Protein AF-A0A259JYH8-F1 (afdb_monomer)

Radius of gyration: 15.94 Å; Cα contacts (8 Å, |Δi|>4): 202; chains: 1; bounding box: 41×27×40 Å

Secondary structure (DSSP, 8-state):
-HHHHTTSSPS---EEEE-S-SPPPHHHHTT-SEEEE-PPPGGGT--HHHHS-HHHHHHHHH-TTEEEEEEESSTTHHHHHHHHHHHH---GGGEEEEE--SSHHHHHHHHHHHHHHHHHHTPEEE--HHHHHH-S-TT-

Nearest PDB structures (foldseek):
  8qvu-assembly1_E  TM=6.014E-01  e=1.412E+00  Homo sapiens
  5mn7-assembly1_A  TM=3.465E-01  e=4.009E-01  Staphylococcus aureus
  4nmf-assembly1_A  TM=4.381E-01  e=1.083E+00  Geobacter sulfurreducens PCA
  4nmd-assembly1_A  TM=4.356E-01  e=1.157E+00  Geobacter sulfurreducens PCA
  7na0-assembly1_A  TM=4.350E-01  e=7.399E+00  Geobacter sulfurreducens PCA

Solvent-accessible surface area (backbone atoms only — not comparable to full-atom values): 7996 Å² total; per-residue (Å²): 106,70,49,60,55,59,70,76,49,75,98,68,90,33,74,44,81,41,52,48,68,69,83,71,57,68,79,41,49,83,61,52,63,33,34,45,28,28,52,52,52,71,90,72,74,49,58,54,86,67,28,60,40,64,76,41,49,50,50,46,46,69,39,88,45,42,29,42,40,38,72,37,85,52,81,72,54,50,58,57,52,50,51,50,34,67,72,51,58,47,58,39,83,40,31,27,46,23,56,44,72,65,45,50,67,55,30,52,63,43,41,63,60,48,49,54,54,20,64,75,63,48,35,36,78,43,83,65,61,51,31,65,76,68,38,82,53,87,96,104

Sequence (140 aa):
ALAEMLAHLPDMSVEIETNGTVAPPAALDVRIDQYNVSPKLAHSGNPADLALLTERLDAWATDARAFLKFVIAEPADLDEVLALQARYRFPAARVFLMAEGTDSATLRARQQWLSGLCLEHGFRLSDRLHIHLYGDTRGT

Foldseek 3Di:
DVLVVVVVDPQDAAEDEELQQDDDDPSVVVNHQAYAHEQAFVVNVDDCVRRVPPVRLLVLQPDPRYAYEYEDADPVSVVVVVVSCVVNVRDQARYEYAYDDQAPVSRVVVCVVVVVVCVVSVHHYDYPVCCVVPTNDPPD

pLDDT: mean 96.95, std 3.01, range [68.44, 98.81]

Structure (mmCIF, N/CA/C/O backbone):
data_AF-A0A259JYH8-F1
#
_entry.id   AF-A0A259JYH8-F1
#
loop_
_atom_site.group_PDB
_atom_site.id
_atom_site.type_symbol
_atom_site.label_atom_id
_atom_site.label_alt_id
_atom_site.label_comp_id
_atom_site.label_asym_id
_atom_site.label_entity_id
_atom_site.label_seq_id
_atom_site.pdbx_PDB_ins_code
_atom_site.Cartn_x
_atom_site.Cartn_y
_atom_site.Cartn_z
_atom_site.occupancy
_atom_site.B_iso_or_equiv
_atom_site.auth_seq_id
_atom_site.auth_comp_id
_atom_site.auth_asym_id
_atom_site.auth_atom_id
_atom_site.pdbx_PDB_model_num
ATOM 1 N N . ALA A 1 1 ? 18.507 4.485 -15.185 1.00 86.50 1 ALA A N 1
ATOM 2 C CA . ALA A 1 1 ? 18.843 4.701 -13.763 1.00 86.50 1 ALA A CA 1
ATOM 3 C C . ALA A 1 1 ? 18.648 3.441 -12.909 1.00 86.50 1 ALA A C 1
ATOM 5 O O . ALA A 1 1 ? 19.608 2.702 -12.772 1.00 86.50 1 ALA A O 1
ATOM 6 N N . LEU A 1 2 ? 17.458 3.132 -12.360 1.00 93.19 2 LEU A N 1
ATOM 7 C CA . LEU A 1 2 ? 17.310 1.993 -11.422 1.00 93.19 2 LEU A CA 1
ATOM 8 C C . LEU A 1 2 ? 17.619 0.624 -12.049 1.00 93.19 2 LEU A C 1
ATOM 10 O O . LEU A 1 2 ? 18.371 -0.149 -11.470 1.00 93.19 2 LEU A O 1
ATOM 14 N N . ALA A 1 3 ? 17.108 0.343 -13.251 1.00 94.00 3 ALA A N 1
ATOM 15 C CA . ALA A 1 3 ? 17.403 -0.915 -13.947 1.00 94.00 3 ALA A CA 1
ATOM 16 C C . ALA A 1 3 ? 18.907 -1.094 -14.245 1.00 94.00 3 ALA A C 1
ATOM 18 O O . ALA A 1 3 ? 19.433 -2.196 -14.131 1.00 94.00 3 ALA A O 1
ATOM 19 N N . GLU A 1 4 ? 19.604 -0.003 -14.579 1.00 95.38 4 GLU A N 1
ATOM 20 C CA . GLU A 1 4 ? 21.057 -0.004 -14.803 1.00 95.38 4 GLU A CA 1
ATOM 21 C C . GLU A 1 4 ? 21.811 -0.237 -13.490 1.00 95.38 4 GLU A C 1
ATOM 23 O O . GLU A 1 4 ? 22.717 -1.058 -13.442 1.00 95.38 4 GLU A O 1
ATOM 28 N N . MET A 1 5 ? 21.395 0.415 -12.399 1.00 95.56 5 MET A N 1
ATOM 29 C CA . MET A 1 5 ? 21.954 0.177 -11.066 1.00 95.56 5 MET A CA 1
ATOM 30 C C . MET A 1 5 ? 21.826 -1.299 -10.663 1.00 95.56 5 MET A C 1
ATOM 32 O O . MET A 1 5 ? 22.805 -1.897 -10.226 1.00 95.56 5 MET A O 1
ATOM 36 N N . LEU A 1 6 ? 20.653 -1.908 -10.870 1.00 95.81 6 LEU A N 1
ATOM 37 C CA . LEU A 1 6 ? 20.408 -3.328 -10.585 1.00 95.81 6 LEU A CA 1
ATOM 38 C C . LEU A 1 6 ? 21.250 -4.284 -11.452 1.00 95.81 6 LEU A C 1
ATOM 40 O O . LEU A 1 6 ? 21.344 -5.465 -11.130 1.00 95.81 6 LEU A O 1
ATOM 44 N N . ALA A 1 7 ? 21.841 -3.825 -12.559 1.00 94.50 7 ALA A N 1
ATOM 45 C CA . ALA A 1 7 ? 22.771 -4.630 -13.357 1.00 94.50 7 ALA A CA 1
ATOM 46 C C . ALA A 1 7 ? 24.180 -4.708 -12.738 1.00 94.50 7 ALA A C 1
ATOM 48 O O . ALA A 1 7 ? 24.970 -5.564 -13.124 1.00 94.50 7 ALA A O 1
ATOM 49 N N . HIS A 1 8 ? 24.496 -3.831 -11.781 1.00 96.62 8 HIS A N 1
ATOM 50 C CA . HIS A 1 8 ? 25.774 -3.817 -11.063 1.00 96.62 8 HIS A CA 1
ATOM 51 C C . HIS A 1 8 ? 25.717 -4.516 -9.700 1.00 96.62 8 HIS A C 1
ATOM 53 O O . HIS A 1 8 ? 26.742 -4.640 -9.030 1.00 96.62 8 HIS A O 1
ATOM 59 N N . LEU A 1 9 ? 24.529 -4.937 -9.274 1.00 95.69 9 LEU A N 1
ATOM 60 C CA . LEU A 1 9 ? 24.309 -5.621 -8.009 1.00 95.69 9 LEU A CA 1
ATOM 61 C C . LEU A 1 9 ? 24.303 -7.143 -8.214 1.00 95.69 9 LEU A C 1
ATOM 63 O O . LEU A 1 9 ? 23.977 -7.603 -9.310 1.00 95.69 9 LEU A O 1
ATOM 67 N N . PRO A 1 10 ? 24.661 -7.932 -7.185 1.00 95.75 10 PRO A N 1
ATOM 68 C CA . PRO A 1 10 ? 24.465 -9.377 -7.230 1.00 95.75 10 PRO A CA 1
ATOM 69 C C . PRO A 1 10 ? 22.974 -9.719 -7.342 1.00 95.75 10 PRO A C 1
ATOM 71 O O . PRO A 1 10 ? 22.114 -8.878 -7.070 1.00 95.75 10 PRO A O 1
ATOM 74 N N . ASP A 1 11 ? 22.673 -10.970 -7.688 1.00 93.50 11 ASP A N 1
ATOM 75 C CA . ASP A 1 11 ? 21.298 -11.466 -7.657 1.00 93.50 11 ASP A CA 1
ATOM 76 C C . ASP A 1 11 ? 20.719 -11.309 -6.245 1.00 93.50 11 ASP A C 1
ATOM 78 O O . ASP A 1 11 ? 21.264 -11.810 -5.258 1.00 93.50 11 ASP A O 1
ATOM 82 N N . MET A 1 12 ? 19.622 -10.565 -6.158 1.00 95.81 12 MET A N 1
ATOM 83 C CA . MET A 1 12 ? 18.922 -10.246 -4.921 1.00 95.81 12 MET A CA 1
ATOM 84 C C . MET A 1 12 ? 17.443 -10.049 -5.213 1.00 95.81 12 MET A C 1
ATOM 86 O O . MET A 1 12 ? 17.081 -9.670 -6.327 1.00 95.81 12 MET A O 1
ATOM 90 N N . SER A 1 13 ? 16.611 -10.258 -4.197 1.00 97.56 13 SER A N 1
ATOM 91 C CA . SER A 1 13 ? 15.199 -9.914 -4.290 1.00 97.56 13 SER A CA 1
ATOM 92 C C . SER A 1 13 ? 15.015 -8.399 -4.288 1.00 97.56 13 SER A C 1
ATOM 94 O O . SER A 1 13 ? 15.618 -7.694 -3.475 1.00 97.56 13 SER A O 1
ATOM 96 N N . VAL A 1 14 ? 14.173 -7.903 -5.187 1.00 97.94 14 VAL A N 1
ATOM 97 C CA . VAL A 1 14 ? 13.874 -6.482 -5.352 1.00 97.94 14 VAL A CA 1
ATOM 98 C C . VAL A 1 14 ? 12.403 -6.233 -5.057 1.00 97.94 14 VAL A C 1
ATOM 100 O O . VAL A 1 14 ? 11.513 -6.729 -5.751 1.00 97.94 14 VAL A O 1
ATOM 103 N N . GLU A 1 15 ? 12.154 -5.390 -4.060 1.00 98.06 15 GLU A N 1
ATOM 104 C CA . GLU A 1 15 ? 10.824 -4.876 -3.749 1.00 98.06 15 GLU A CA 1
ATOM 105 C C . GLU A 1 15 ? 10.728 -3.385 -4.087 1.00 98.06 15 GLU A C 1
ATOM 107 O O . GLU A 1 15 ? 11.682 -2.628 -3.885 1.00 98.06 15 GLU A O 1
ATOM 112 N N . ILE A 1 16 ? 9.566 -2.942 -4.575 1.00 97.88 16 ILE A N 1
ATOM 113 C CA . ILE A 1 16 ? 9.278 -1.524 -4.826 1.00 97.88 16 ILE A CA 1
ATOM 114 C C . ILE A 1 16 ? 8.084 -1.056 -4.002 1.00 97.88 16 ILE A C 1
ATOM 116 O O . ILE A 1 16 ? 6.986 -1.597 -4.104 1.00 97.88 16 ILE A O 1
ATOM 120 N N . GLU A 1 17 ? 8.284 0.032 -3.265 1.00 98.19 17 GLU A N 1
ATOM 121 C CA . GLU A 1 17 ? 7.219 0.831 -2.660 1.00 98.19 17 GLU A CA 1
ATOM 122 C C . GLU A 1 17 ? 6.749 1.896 -3.662 1.00 98.19 17 GLU A C 1
ATOM 124 O O . GLU A 1 17 ? 7.546 2.688 -4.167 1.00 98.19 17 GLU A O 1
ATOM 129 N N . THR A 1 18 ? 5.452 1.932 -3.968 1.00 98.38 18 THR A N 1
ATOM 130 C CA . THR A 1 18 ? 4.878 2.875 -4.943 1.00 98.38 18 THR A CA 1
ATOM 131 C C . THR A 1 18 ? 3.497 3.348 -4.508 1.00 98.38 18 THR A C 1
ATOM 133 O O . THR A 1 18 ? 2.771 2.624 -3.837 1.00 98.38 18 THR A O 1
ATOM 136 N N . ASN A 1 19 ? 3.085 4.555 -4.904 1.00 98.19 19 ASN A N 1
ATOM 137 C CA . ASN A 1 19 ? 1.689 4.989 -4.756 1.00 98.19 19 ASN A CA 1
ATOM 138 C C . ASN A 1 19 ? 0.762 4.386 -5.832 1.00 98.19 19 ASN A C 1
ATOM 140 O O . ASN A 1 19 ? -0.449 4.564 -5.761 1.00 98.19 19 ASN A O 1
ATOM 144 N N . GLY A 1 20 ? 1.326 3.677 -6.816 1.00 97.94 20 GLY A N 1
ATOM 145 C CA . GLY A 1 20 ? 0.591 2.925 -7.828 1.00 97.94 20 GLY A CA 1
ATOM 146 C C . GLY A 1 20 ? 0.157 3.717 -9.057 1.00 97.94 20 GLY A C 1
ATOM 147 O O . GLY A 1 20 ? -0.497 3.134 -9.914 1.00 97.94 20 GLY A O 1
ATOM 148 N N . THR A 1 21 ? 0.517 4.996 -9.193 1.00 98.19 21 THR A N 1
ATOM 149 C CA . THR A 1 21 ? -0.017 5.854 -10.270 1.00 98.19 21 THR A CA 1
ATOM 150 C C . THR A 1 21 ? 0.803 5.823 -11.562 1.00 98.19 21 THR A C 1
ATOM 152 O O . THR A 1 21 ? 0.327 6.265 -12.604 1.00 98.19 21 THR A O 1
ATOM 155 N N . VAL A 1 22 ? 2.018 5.271 -11.536 1.00 97.00 22 VAL A N 1
ATOM 156 C CA . VAL A 1 22 ? 2.917 5.200 -12.698 1.00 97.00 22 VAL A CA 1
ATOM 157 C C . VAL A 1 22 ? 3.270 3.748 -12.992 1.00 97.00 22 VAL A C 1
ATOM 159 O O . VAL A 1 22 ? 3.638 2.995 -12.089 1.00 97.00 22 VAL A O 1
ATOM 162 N N . ALA A 1 23 ? 3.166 3.353 -14.262 1.00 96.75 23 ALA A N 1
ATOM 163 C CA . ALA A 1 23 ? 3.601 2.034 -14.706 1.00 96.75 23 ALA A CA 1
ATOM 164 C C . ALA A 1 23 ? 5.135 1.907 -14.603 1.00 96.75 23 ALA A C 1
ATOM 166 O O . ALA A 1 23 ? 5.851 2.824 -15.021 1.00 96.75 23 ALA A O 1
ATOM 167 N N . PRO A 1 24 ? 5.663 0.787 -14.079 1.00 95.81 24 PRO A N 1
ATOM 168 C CA . PRO A 1 24 ? 7.100 0.562 -14.046 1.00 95.81 24 PRO A CA 1
ATOM 169 C C . PRO A 1 24 ? 7.640 0.433 -15.483 1.00 95.81 24 PRO A C 1
ATOM 171 O O . PRO A 1 24 ? 7.029 -0.242 -16.314 1.00 95.81 24 PRO A O 1
ATOM 174 N N . PRO A 1 25 ? 8.791 1.045 -15.816 1.00 95.94 25 PRO A N 1
ATOM 175 C CA . PRO A 1 25 ? 9.443 0.798 -17.097 1.00 95.94 25 PRO A CA 1
ATOM 176 C C . PRO A 1 25 ? 9.780 -0.689 -17.247 1.00 95.94 25 PRO A C 1
ATOM 178 O O . PRO A 1 25 ? 10.326 -1.278 -16.317 1.00 95.94 25 PRO A O 1
ATOM 181 N N . ALA A 1 26 ? 9.539 -1.278 -18.422 1.00 96.62 26 ALA A N 1
ATOM 182 C CA . ALA A 1 26 ? 9.700 -2.721 -18.646 1.00 96.62 26 ALA A CA 1
ATOM 183 C C . ALA A 1 26 ? 11.086 -3.262 -18.241 1.00 96.62 26 ALA A C 1
ATOM 185 O O . ALA A 1 26 ? 11.191 -4.324 -17.640 1.00 96.62 26 ALA A O 1
ATOM 186 N N . ALA A 1 27 ? 12.154 -2.500 -18.504 1.00 95.88 27 ALA A N 1
ATOM 187 C CA . ALA A 1 27 ? 13.519 -2.879 -18.127 1.00 95.88 27 ALA A CA 1
ATOM 188 C C . ALA A 1 27 ? 13.732 -2.998 -16.604 1.00 95.88 27 ALA A C 1
ATOM 190 O O . ALA A 1 27 ? 14.626 -3.717 -16.165 1.00 95.88 27 ALA A O 1
ATOM 191 N N . LEU A 1 28 ? 12.936 -2.282 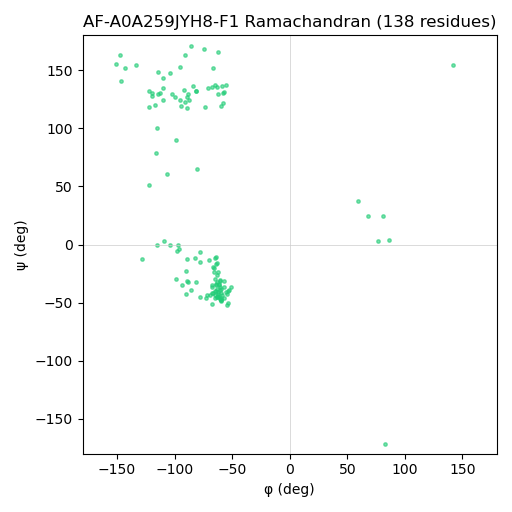-15.805 1.00 96.25 28 LEU A N 1
ATOM 192 C CA . LEU A 1 28 ? 12.931 -2.380 -14.348 1.00 96.25 28 LEU A CA 1
ATOM 193 C C . LEU A 1 28 ? 11.937 -3.448 -13.869 1.00 96.25 28 LEU A C 1
ATOM 195 O O . LEU A 1 28 ? 12.274 -4.226 -12.987 1.00 96.25 28 LEU A O 1
ATOM 199 N N . ASP A 1 29 ? 10.746 -3.502 -14.467 1.00 97.44 29 ASP A N 1
ATOM 200 C CA . ASP A 1 29 ? 9.658 -4.416 -14.094 1.00 97.44 29 ASP A CA 1
ATOM 201 C C . ASP A 1 29 ? 10.082 -5.892 -14.084 1.00 97.44 29 ASP A C 1
ATOM 203 O O . ASP A 1 29 ? 9.810 -6.614 -13.128 1.00 97.44 29 ASP A O 1
ATOM 207 N N . VAL A 1 30 ? 10.844 -6.326 -15.092 1.00 95.88 30 VAL A N 1
ATOM 208 C CA . VAL A 1 30 ? 11.348 -7.711 -15.187 1.00 95.88 30 VAL A CA 1
ATOM 209 C C . VAL A 1 30 ? 12.330 -8.099 -14.076 1.00 95.88 30 VAL A C 1
ATOM 211 O O . VAL A 1 30 ? 12.688 -9.267 -13.959 1.00 95.88 30 VAL A O 1
ATOM 214 N N . ARG A 1 31 ? 12.811 -7.129 -13.292 1.00 96.56 31 ARG A N 1
ATOM 215 C CA . ARG A 1 31 ? 13.754 -7.334 -12.186 1.00 96.56 31 ARG A CA 1
ATOM 216 C C . ARG A 1 31 ? 13.083 -7.264 -10.816 1.00 96.56 31 ARG A C 1
ATOM 218 O O . ARG A 1 31 ? 13.793 -7.370 -9.828 1.00 96.56 31 ARG A O 1
ATOM 225 N N . ILE A 1 32 ? 11.772 -7.021 -10.754 1.00 97.94 32 ILE A N 1
ATOM 226 C CA . ILE A 1 32 ? 11.044 -6.808 -9.500 1.00 97.94 32 ILE A CA 1
ATOM 227 C C . ILE A 1 32 ? 10.319 -8.084 -9.090 1.00 97.94 32 ILE A C 1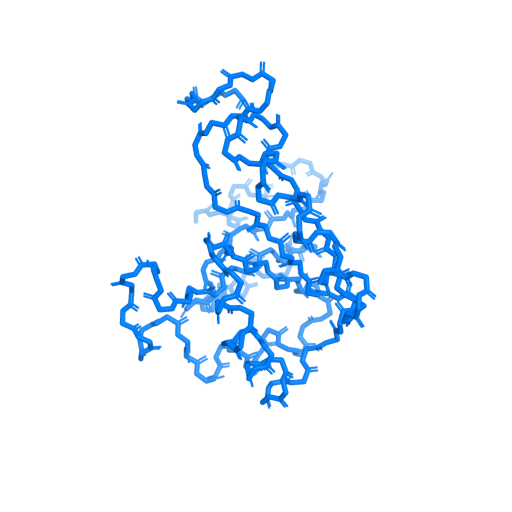
ATOM 229 O O . ILE A 1 32 ? 9.517 -8.629 -9.854 1.00 97.94 32 ILE A O 1
ATOM 233 N N . ASP A 1 33 ? 10.570 -8.508 -7.855 1.00 98.44 33 ASP A N 1
ATOM 234 C CA . ASP A 1 33 ? 9.950 -9.675 -7.234 1.00 98.44 33 ASP A CA 1
ATOM 235 C C . ASP A 1 33 ? 8.638 -9.314 -6.529 1.00 98.44 33 ASP A C 1
ATOM 237 O O . ASP A 1 33 ? 7.708 -10.120 -6.513 1.00 98.44 33 ASP A O 1
ATOM 241 N N . GLN A 1 34 ? 8.535 -8.095 -5.981 1.00 98.56 34 GLN A N 1
ATOM 242 C CA . GLN A 1 34 ? 7.347 -7.639 -5.258 1.00 98.56 34 GLN A CA 1
ATOM 243 C C . GLN A 1 34 ? 7.067 -6.143 -5.434 1.00 98.56 34 GLN A C 1
ATOM 245 O O . GLN A 1 34 ? 7.961 -5.298 -5.367 1.00 98.56 34 GLN A O 1
ATOM 250 N N . TYR A 1 35 ? 5.785 -5.808 -5.562 1.00 98.75 35 TYR A N 1
ATOM 251 C CA . TYR A 1 35 ? 5.285 -4.444 -5.456 1.00 98.75 35 TYR A CA 1
ATOM 252 C C . TYR A 1 35 ? 4.476 -4.264 -4.176 1.00 98.75 35 TYR A C 1
ATOM 254 O O . TYR A 1 35 ? 3.467 -4.934 -3.965 1.00 98.75 35 TYR A O 1
ATOM 262 N N . ASN A 1 36 ? 4.874 -3.288 -3.371 1.00 98.69 36 ASN A N 1
ATOM 263 C CA . ASN A 1 36 ? 4.108 -2.764 -2.250 1.00 98.69 36 ASN A CA 1
ATOM 264 C C . ASN A 1 36 ? 3.410 -1.485 -2.727 1.00 98.69 36 ASN A C 1
ATOM 266 O O . ASN A 1 36 ? 3.955 -0.378 -2.687 1.00 98.69 36 ASN A O 1
ATOM 270 N N . VAL A 1 37 ? 2.203 -1.654 -3.259 1.00 98.75 37 VAL A N 1
ATOM 271 C CA . VAL A 1 37 ? 1.426 -0.575 -3.870 1.00 98.75 37 VAL A CA 1
ATOM 272 C C . VAL A 1 37 ? 0.551 0.053 -2.797 1.00 98.75 37 VAL A C 1
ATOM 274 O O . VAL A 1 37 ? -0.266 -0.624 -2.188 1.00 98.75 37 VAL A O 1
ATOM 277 N N . SER A 1 38 ? 0.681 1.352 -2.563 1.00 98.38 38 SER A N 1
ATOM 278 C CA . SER A 1 38 ? -0.096 2.096 -1.573 1.00 98.38 38 SER A CA 1
ATOM 279 C C . SER A 1 38 ? -0.966 3.155 -2.253 1.00 98.38 38 SER A C 1
ATOM 281 O O . SER A 1 38 ? -0.577 4.335 -2.257 1.00 98.38 38 SER A O 1
ATOM 283 N N . PRO A 1 39 ? -2.121 2.756 -2.836 1.00 98.31 39 PRO A N 1
ATOM 284 C CA . PRO A 1 39 ? -3.086 3.703 -3.373 1.00 98.31 39 PRO A CA 1
ATOM 285 C C . PRO A 1 39 ? -3.494 4.693 -2.287 1.00 98.31 39 PRO A C 1
ATOM 287 O O . PRO A 1 39 ? -3.685 4.326 -1.124 1.00 98.31 39 PRO A O 1
ATOM 290 N N . LYS A 1 40 ? -3.570 5.966 -2.659 1.00 98.31 40 LYS A N 1
ATOM 291 C CA . LYS A 1 40 ? -3.828 7.038 -1.702 1.00 98.31 40 LYS A CA 1
ATOM 292 C C . LYS A 1 40 ? -5.332 7.250 -1.566 1.00 98.31 40 LYS A C 1
ATOM 294 O O . LYS A 1 40 ? -5.984 7.590 -2.545 1.00 98.31 40 LYS A O 1
ATOM 299 N N . LEU A 1 41 ? -5.835 7.027 -0.352 1.00 98.38 41 LEU A N 1
ATOM 300 C CA . LEU A 1 41 ? -7.222 7.282 0.043 1.00 98.38 41 LEU A CA 1
ATOM 301 C C . LEU A 1 41 ? -7.478 8.786 0.206 1.00 98.38 41 LEU A C 1
ATOM 303 O O . LEU A 1 41 ? -6.528 9.581 0.264 1.00 98.38 41 LEU A O 1
ATOM 307 N N . ALA A 1 42 ? -8.745 9.176 0.331 1.00 97.56 42 ALA A N 1
ATOM 308 C CA . ALA A 1 42 ? -9.158 10.577 0.387 1.00 97.56 42 ALA A CA 1
ATOM 309 C C . ALA A 1 42 ? -8.460 11.386 1.498 1.00 97.56 42 ALA A C 1
ATOM 311 O O . ALA A 1 42 ? -8.008 12.508 1.253 1.00 97.56 42 ALA A O 1
ATOM 312 N N . HIS A 1 43 ? -8.284 10.813 2.696 1.00 96.62 43 HIS A N 1
ATOM 313 C CA . HIS A 1 43 ? -7.649 11.510 3.826 1.00 96.62 43 HIS A CA 1
ATOM 314 C C . HIS A 1 43 ? -6.182 11.891 3.570 1.00 96.62 43 HIS A C 1
ATOM 316 O O . HIS A 1 43 ? -5.626 12.724 4.282 1.00 96.62 43 HIS A O 1
ATOM 322 N N . SER A 1 44 ? -5.532 11.313 2.554 1.00 95.62 44 SER A N 1
ATOM 323 C CA . SER A 1 44 ? -4.160 11.677 2.185 1.00 95.62 44 SER A CA 1
ATOM 324 C C . SER A 1 44 ? -4.040 13.077 1.569 1.00 95.62 44 SER A C 1
ATOM 326 O O . SER A 1 44 ? -2.924 13.558 1.375 1.00 95.62 44 SER A O 1
ATOM 328 N N . GLY A 1 45 ? -5.166 13.692 1.189 1.00 95.75 45 GLY A N 1
ATOM 329 C CA . GLY A 1 45 ? -5.209 14.977 0.491 1.00 95.75 45 GLY A CA 1
ATOM 330 C C . GLY A 1 45 ? -4.854 14.906 -1.000 1.00 95.75 45 GLY A C 1
ATOM 331 O O . GLY A 1 45 ? -4.812 15.942 -1.660 1.00 95.75 45 GLY A O 1
ATOM 332 N N . ASN A 1 46 ? -4.607 13.711 -1.550 1.00 95.25 46 ASN A N 1
ATOM 333 C CA . ASN A 1 46 ? -4.383 13.533 -2.985 1.00 95.25 46 ASN A CA 1
ATOM 334 C C . ASN A 1 46 ? -5.729 13.472 -3.729 1.00 95.25 46 ASN A C 1
ATOM 336 O O . ASN A 1 46 ? -6.598 12.699 -3.323 1.00 95.25 46 ASN A O 1
ATOM 340 N N . PRO A 1 47 ? -5.909 14.220 -4.834 1.00 96.69 47 PRO A N 1
ATOM 341 C CA . PRO A 1 47 ? -7.091 14.088 -5.680 1.00 96.69 47 PRO A CA 1
ATOM 342 C C . PRO A 1 47 ? -7.265 12.651 -6.188 1.00 96.69 47 PRO A C 1
ATOM 344 O O . PRO A 1 47 ? -6.319 12.040 -6.693 1.00 96.69 47 PRO A O 1
ATOM 347 N N . ALA A 1 48 ? -8.474 12.102 -6.052 1.00 95.38 48 ALA A N 1
ATOM 348 C CA . ALA A 1 48 ? -8.760 10.705 -6.382 1.00 95.38 48 ALA A CA 1
ATOM 349 C C . ALA A 1 48 ? -8.515 10.378 -7.865 1.00 95.38 48 ALA A C 1
ATOM 351 O O . ALA A 1 48 ? -8.052 9.289 -8.192 1.00 95.38 48 ALA A O 1
ATOM 352 N N . ASP A 1 49 ? -8.765 11.329 -8.763 1.00 96.38 49 ASP A N 1
ATOM 353 C CA . ASP A 1 49 ? -8.506 11.216 -10.201 1.00 96.38 49 ASP A CA 1
ATOM 354 C C . ASP A 1 49 ? -7.012 11.126 -10.547 1.00 96.38 49 ASP A C 1
ATOM 356 O O . ASP A 1 49 ? -6.667 10.627 -11.614 1.00 96.38 49 ASP A O 1
ATOM 360 N N . LEU A 1 50 ? -6.127 11.547 -9.639 1.00 96.50 50 LEU A N 1
ATOM 361 C CA . LEU A 1 50 ? -4.677 11.392 -9.768 1.00 96.50 50 LEU A CA 1
ATOM 362 C C . LEU A 1 50 ? -4.141 10.192 -8.979 1.00 96.50 50 LEU A C 1
ATOM 364 O O . LEU A 1 50 ? -3.135 9.604 -9.371 1.00 96.50 50 LEU A O 1
ATOM 368 N N . ALA A 1 51 ? -4.791 9.833 -7.870 1.00 97.31 51 ALA A N 1
ATOM 369 C CA . ALA A 1 51 ? -4.347 8.781 -6.957 1.00 97.31 51 ALA A CA 1
ATOM 370 C C . ALA A 1 51 ? -4.876 7.378 -7.301 1.00 97.31 51 ALA A C 1
ATOM 372 O O . ALA A 1 51 ? -4.202 6.387 -7.020 1.00 97.31 51 ALA A O 1
ATOM 373 N N . LEU A 1 52 ? -6.072 7.283 -7.887 1.00 97.94 52 LEU A N 1
ATOM 374 C CA . LEU A 1 52 ? -6.830 6.039 -8.062 1.00 97.94 52 LEU A CA 1
ATOM 375 C C . LEU A 1 52 ? -7.132 5.772 -9.543 1.00 97.94 52 LEU A C 1
ATOM 377 O O . LEU A 1 52 ? -8.270 5.522 -9.946 1.00 97.94 52 LEU A O 1
ATOM 381 N N . LEU A 1 53 ? -6.085 5.828 -10.368 1.00 98.12 53 LEU A N 1
ATOM 382 C CA . LEU A 1 53 ? -6.176 5.600 -11.809 1.00 98.12 53 LEU A CA 1
ATOM 383 C C . LEU A 1 53 ? -6.707 4.192 -12.104 1.00 98.12 53 LEU A C 1
ATOM 385 O O . LEU A 1 53 ? -6.065 3.199 -11.758 1.00 98.12 53 LEU A O 1
ATOM 389 N N . THR A 1 54 ? -7.857 4.111 -12.784 1.00 97.81 54 THR A N 1
ATOM 390 C CA . THR A 1 54 ? -8.537 2.837 -13.087 1.00 97.81 54 THR A CA 1
ATOM 391 C C . THR A 1 54 ? -7.606 1.852 -13.787 1.00 97.81 54 THR A C 1
ATOM 393 O O . THR A 1 54 ? -7.416 0.748 -13.293 1.00 97.81 54 THR A O 1
ATOM 396 N N . GLU A 1 55 ? -6.927 2.282 -14.853 1.00 97.75 55 GLU A N 1
ATOM 397 C CA . GLU A 1 55 ? -6.002 1.416 -15.597 1.00 97.75 55 GLU A CA 1
ATOM 398 C C . GLU A 1 55 ? -4.828 0.886 -14.759 1.00 97.75 55 GLU A C 1
ATOM 400 O O . GLU A 1 55 ? -4.334 -0.214 -15.006 1.00 97.75 55 GLU A O 1
ATOM 405 N N . ARG A 1 56 ? -4.368 1.649 -13.761 1.00 97.88 56 ARG A N 1
ATOM 406 C CA . ARG A 1 56 ? -3.282 1.207 -12.886 1.00 97.88 56 ARG A CA 1
ATOM 407 C C . ARG A 1 56 ? -3.792 0.218 -11.850 1.00 97.88 56 ARG A C 1
ATOM 409 O O . ARG A 1 56 ? -3.160 -0.813 -11.652 1.00 97.88 56 ARG A O 1
ATOM 416 N N . LEU A 1 57 ? -4.926 0.504 -11.214 1.00 98.31 57 LEU A N 1
ATOM 417 C CA . LEU A 1 57 ? -5.529 -0.387 -10.221 1.00 98.31 57 LEU A CA 1
ATOM 418 C C . LEU A 1 57 ? -5.941 -1.731 -10.836 1.00 98.31 57 LEU A C 1
ATOM 420 O O . LEU A 1 57 ? -5.694 -2.762 -10.214 1.00 98.31 57 LEU A O 1
ATOM 424 N N . ASP A 1 58 ? -6.458 -1.734 -12.068 1.00 97.56 58 ASP A N 1
ATOM 425 C CA . ASP A 1 58 ? -6.720 -2.964 -12.827 1.00 97.56 58 ASP A CA 1
ATOM 426 C C . ASP A 1 58 ? -5.430 -3.769 -13.055 1.00 97.56 58 ASP A C 1
ATOM 428 O O . ASP A 1 58 ? -5.388 -4.973 -12.794 1.00 97.56 58 ASP A O 1
ATOM 432 N N . ALA A 1 59 ? -4.342 -3.112 -13.477 1.00 97.50 59 ALA A N 1
ATOM 433 C CA . ALA A 1 59 ? -3.056 -3.780 -13.665 1.00 97.50 59 ALA A CA 1
ATOM 434 C C . ALA A 1 59 ? -2.543 -4.403 -12.353 1.00 97.50 59 ALA A C 1
ATOM 436 O O . ALA A 1 59 ? -2.226 -5.594 -12.320 1.00 97.50 59 ALA A O 1
ATOM 437 N N . TRP A 1 60 ? -2.545 -3.641 -11.254 1.00 98.06 60 TRP A N 1
ATOM 438 C CA . TRP A 1 60 ? -2.105 -4.127 -9.942 1.00 98.06 60 TRP A CA 1
ATOM 439 C C . TRP A 1 60 ? -2.989 -5.246 -9.382 1.00 98.06 60 TRP A C 1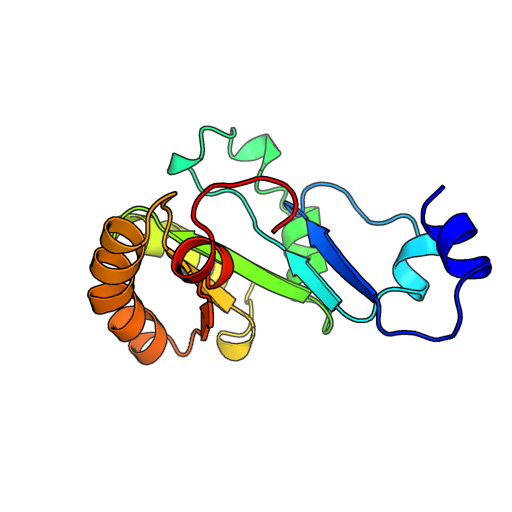
ATOM 441 O O . TRP A 1 60 ? -2.488 -6.113 -8.672 1.00 98.06 60 TRP A O 1
ATOM 451 N N . ALA A 1 61 ? -4.282 -5.281 -9.715 1.00 96.44 61 ALA A N 1
ATOM 452 C CA . ALA A 1 61 ? -5.159 -6.379 -9.312 1.00 96.44 61 ALA A CA 1
ATOM 453 C C . ALA A 1 61 ? -4.742 -7.721 -9.932 1.00 96.44 61 ALA A C 1
ATOM 455 O O . ALA A 1 61 ? -4.875 -8.777 -9.302 1.00 96.44 61 ALA A O 1
ATOM 456 N N . THR A 1 62 ? -4.227 -7.673 -11.161 1.00 95.56 62 THR A N 1
ATOM 457 C CA . THR A 1 62 ? -3.836 -8.862 -11.929 1.00 95.56 62 THR A CA 1
ATOM 458 C C . THR A 1 62 ? -2.385 -9.287 -11.722 1.00 95.56 62 THR A C 1
ATOM 460 O O . THR A 1 62 ? -2.075 -10.464 -11.906 1.00 95.56 62 THR A O 1
ATOM 463 N N . ASP A 1 63 ? -1.501 -8.383 -11.292 1.00 97.50 63 ASP A N 1
ATOM 464 C CA . ASP A 1 63 ? -0.106 -8.726 -11.019 1.00 97.50 63 ASP A CA 1
ATOM 465 C C . ASP A 1 63 ? 0.002 -9.542 -9.723 1.00 97.50 63 ASP A C 1
ATOM 467 O O . ASP A 1 63 ? -0.349 -9.081 -8.635 1.00 97.50 63 ASP A O 1
ATOM 471 N N . ALA A 1 64 ? 0.490 -10.779 -9.822 1.00 96.94 64 ALA A N 1
ATOM 472 C CA . ALA A 1 64 ? 0.664 -11.670 -8.676 1.00 96.94 64 ALA A CA 1
ATOM 473 C C . ALA A 1 64 ? 1.718 -11.167 -7.672 1.00 96.94 64 ALA A C 1
ATOM 475 O O . AL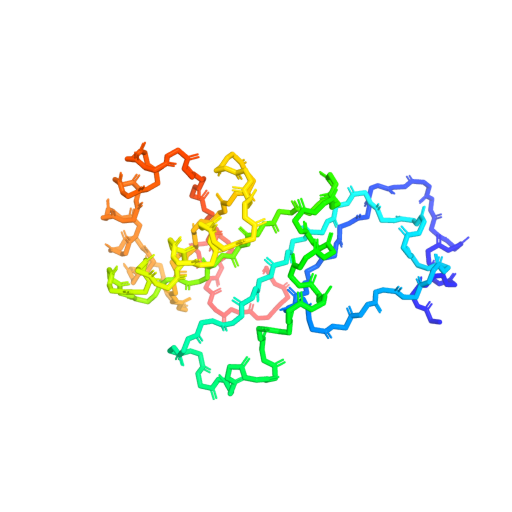A A 1 64 ? 1.677 -11.563 -6.507 1.00 96.94 64 ALA A O 1
ATOM 476 N N . ARG A 1 65 ? 2.622 -10.282 -8.107 1.00 98.19 65 ARG A N 1
ATOM 477 C CA . ARG A 1 65 ? 3.672 -9.659 -7.288 1.00 98.19 65 ARG A CA 1
ATOM 478 C C . ARG A 1 65 ? 3.164 -8.456 -6.494 1.00 98.19 65 ARG A C 1
ATOM 480 O O . ARG A 1 65 ? 3.883 -7.952 -5.637 1.00 98.19 65 ARG A O 1
ATOM 487 N N . ALA A 1 66 ? 1.956 -7.966 -6.780 1.00 98.44 66 ALA A N 1
ATOM 488 C CA . ALA A 1 66 ? 1.409 -6.774 -6.146 1.00 98.44 66 ALA A CA 1
ATOM 489 C C . ALA A 1 66 ? 0.640 -7.090 -4.856 1.00 98.44 66 ALA A C 1
ATOM 491 O O . ALA A 1 66 ? -0.307 -7.887 -4.838 1.00 98.44 66 ALA A O 1
ATOM 492 N N . PHE A 1 67 ? 1.032 -6.389 -3.793 1.00 98.69 67 PHE A N 1
ATOM 493 C CA . PHE A 1 67 ? 0.348 -6.297 -2.511 1.00 98.69 67 PHE A CA 1
ATOM 494 C C . PHE A 1 67 ? -0.133 -4.861 -2.308 1.00 98.69 67 PHE A C 1
ATOM 496 O O . PHE A 1 67 ? 0.637 -3.911 -2.461 1.00 98.69 67 PHE A O 1
ATOM 503 N N . LEU A 1 68 ? -1.412 -4.696 -1.971 1.00 98.62 68 LEU A N 1
ATOM 504 C CA . LEU A 1 68 ? -2.021 -3.382 -1.788 1.00 98.62 68 LEU A CA 1
ATOM 505 C C . LEU A 1 68 ? -1.965 -3.007 -0.313 1.00 98.62 68 LEU A C 1
ATOM 507 O O . LEU A 1 68 ? -2.548 -3.697 0.513 1.00 98.62 68 LEU A O 1
ATOM 511 N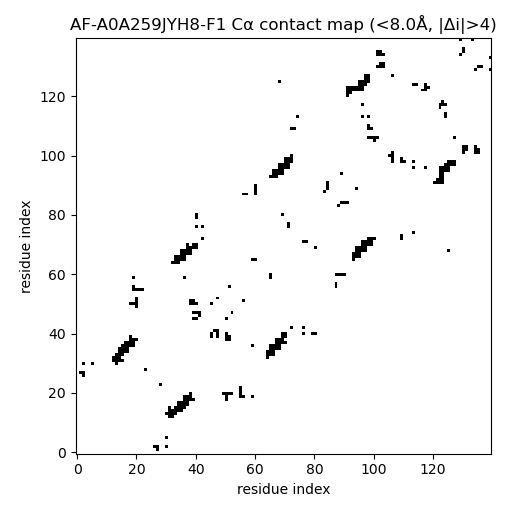 N . LYS A 1 69 ? -1.283 -1.916 0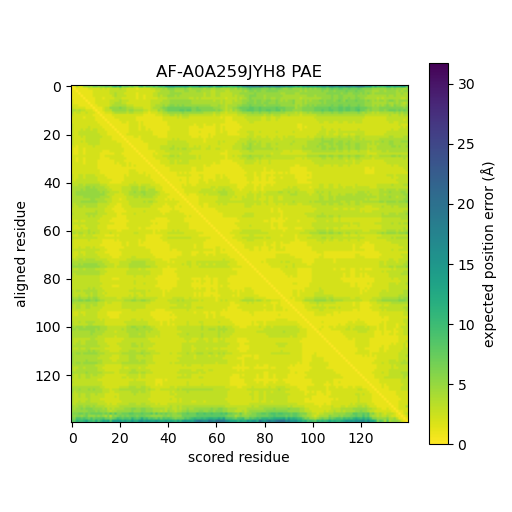.019 1.00 98.62 69 LYS A N 1
ATOM 512 C CA . LYS A 1 69 ? -1.068 -1.436 1.384 1.00 98.62 69 LYS A CA 1
ATOM 513 C C . LYS A 1 69 ? -1.755 -0.091 1.594 1.00 98.62 69 LYS A C 1
ATOM 515 O O . LYS A 1 69 ? -1.225 0.961 1.223 1.00 98.62 69 LYS A O 1
ATOM 520 N N . PHE A 1 70 ? -2.924 -0.123 2.218 1.00 98.69 70 PHE A N 1
ATOM 521 C CA . PHE A 1 70 ? -3.698 1.071 2.534 1.00 98.69 70 PHE A CA 1
ATOM 522 C C . PHE A 1 70 ? -3.283 1.627 3.892 1.00 98.69 70 PHE A C 1
ATOM 524 O O . PHE A 1 70 ? -3.205 0.896 4.879 1.00 98.69 70 PHE A O 1
ATOM 531 N N . VAL A 1 71 ? -2.997 2.926 3.932 1.00 98.56 71 VAL A N 1
ATOM 532 C CA . VAL A 1 71 ? -2.812 3.651 5.191 1.00 98.56 71 VAL A CA 1
ATOM 533 C C . VAL A 1 71 ? -4.197 4.010 5.715 1.00 98.56 71 VAL A C 1
ATOM 535 O O . VAL A 1 71 ? -5.007 4.487 4.934 1.00 98.56 71 VAL A O 1
ATOM 538 N N . ILE A 1 72 ? -4.463 3.753 6.994 1.00 98.69 72 ILE A N 1
ATOM 539 C CA . ILE A 1 72 ? -5.760 3.944 7.651 1.00 98.69 72 ILE A CA 1
ATOM 540 C C . ILE A 1 72 ? -5.566 4.907 8.824 1.00 98.69 72 ILE A C 1
ATOM 542 O O . ILE A 1 72 ? -4.810 4.613 9.759 1.00 98.69 72 ILE A O 1
ATOM 546 N N . ALA A 1 73 ? -6.232 6.056 8.776 1.00 97.44 73 ALA A N 1
ATOM 547 C CA . ALA A 1 73 ? -6.210 7.075 9.819 1.00 97.44 73 ALA A CA 1
ATOM 548 C C . ALA A 1 73 ? -7.371 6.904 10.807 1.00 97.44 73 ALA A C 1
ATOM 550 O O . ALA A 1 73 ? -7.187 7.116 12.013 1.00 97.44 73 ALA A O 1
ATOM 551 N N . GLU A 1 74 ? -8.529 6.470 10.312 1.00 97.06 74 GLU A N 1
ATOM 552 C CA . GLU A 1 74 ? -9.748 6.242 11.087 1.00 97.06 74 GLU A CA 1
ATOM 553 C C . GLU A 1 74 ? -10.582 5.075 10.525 1.00 97.06 74 GLU A C 1
ATOM 555 O O . GLU A 1 74 ? -10.375 4.667 9.383 1.00 97.06 74 GLU A O 1
ATOM 560 N N . PRO A 1 75 ? -11.534 4.507 11.293 1.00 96.06 75 PRO A N 1
ATOM 561 C CA . PRO A 1 75 ? -12.326 3.364 10.833 1.00 96.06 75 PRO A CA 1
ATOM 562 C C . PRO A 1 75 ? -13.095 3.605 9.524 1.00 96.06 75 PRO A C 1
ATOM 564 O O . PRO A 1 75 ? -13.254 2.669 8.748 1.00 96.06 75 PRO A O 1
ATOM 567 N N . ALA A 1 76 ? -13.529 4.842 9.256 1.00 96.56 76 ALA A N 1
ATOM 568 C CA . ALA A 1 76 ? -14.277 5.194 8.046 1.00 96.56 76 ALA A CA 1
ATOM 569 C C . ALA A 1 76 ? -13.449 5.055 6.753 1.00 96.56 76 ALA A C 1
ATOM 571 O O . ALA A 1 76 ? -14.012 4.815 5.689 1.00 96.56 76 ALA A O 1
ATOM 572 N N . ASP A 1 77 ? -12.114 5.117 6.832 1.00 98.25 77 ASP A N 1
ATOM 573 C CA . ASP A 1 77 ? -11.243 4.878 5.673 1.00 98.25 77 ASP A CA 1
ATOM 574 C C . ASP A 1 77 ? -11.398 3.453 5.115 1.00 98.25 77 ASP A C 1
ATOM 576 O O . ASP A 1 77 ? -11.115 3.199 3.941 1.00 98.25 77 ASP A O 1
ATOM 580 N N . LEU A 1 78 ? -11.853 2.504 5.946 1.00 98.06 78 LEU A N 1
ATOM 581 C CA . LEU A 1 78 ? -12.083 1.128 5.521 1.00 98.06 78 LEU A CA 1
ATOM 582 C C . LEU A 1 78 ? -13.172 1.037 4.446 1.00 98.06 78 LEU A C 1
ATOM 584 O O . LEU A 1 78 ? -13.059 0.193 3.560 1.00 98.06 78 LEU A O 1
ATOM 588 N N . ASP A 1 79 ? -14.177 1.915 4.469 1.00 98.25 79 ASP A N 1
ATOM 589 C CA . ASP A 1 79 ? -15.249 1.915 3.468 1.00 98.25 79 ASP A CA 1
ATOM 590 C C . ASP A 1 79 ? -14.687 2.150 2.058 1.00 98.25 79 ASP A C 1
ATOM 592 O O . ASP A 1 79 ? -15.087 1.487 1.096 1.00 98.25 79 ASP A O 1
ATOM 596 N N . GLU A 1 80 ? -13.692 3.035 1.932 1.00 98.31 80 GLU A N 1
ATOM 597 C CA . GLU A 1 80 ? -13.004 3.291 0.665 1.00 98.31 80 GLU A CA 1
ATOM 598 C C . GLU A 1 80 ? -12.174 2.073 0.229 1.00 98.31 80 GLU A C 1
ATOM 600 O O . GLU A 1 80 ? -12.227 1.667 -0.936 1.00 98.31 80 GLU A O 1
ATOM 605 N N . VAL A 1 81 ? -11.471 1.421 1.163 1.00 98.50 81 VAL A N 1
ATOM 606 C CA . VAL A 1 81 ? -10.719 0.186 0.880 1.00 98.50 81 VAL A CA 1
ATOM 607 C C . VAL A 1 81 ? -11.642 -0.933 0.404 1.00 98.50 81 VAL A C 1
ATOM 609 O O . VAL A 1 81 ? -11.332 -1.600 -0.584 1.00 98.50 81 VAL A O 1
ATOM 612 N N . LEU A 1 82 ? -12.783 -1.133 1.065 1.00 98.56 82 LEU A N 1
ATOM 613 C CA . LEU A 1 82 ? -13.770 -2.145 0.691 1.00 98.56 82 LEU A CA 1
ATOM 614 C C . LEU A 1 82 ? -14.391 -1.840 -0.676 1.00 98.56 82 LEU A C 1
ATOM 616 O O . LEU A 1 82 ? -14.542 -2.749 -1.493 1.00 98.56 82 LEU A O 1
ATOM 620 N N . ALA A 1 83 ? -14.681 -0.571 -0.976 1.00 98.31 83 ALA A N 1
ATOM 621 C CA . ALA A 1 83 ? -15.168 -0.162 -2.290 1.00 98.31 83 ALA A CA 1
ATOM 622 C C . ALA A 1 83 ? -14.140 -0.449 -3.400 1.00 98.31 83 ALA A C 1
ATOM 624 O O . ALA A 1 83 ? -14.492 -0.999 -4.450 1.00 98.31 83 ALA A O 1
ATOM 625 N N . LEU A 1 84 ? -12.862 -0.137 -3.164 1.00 98.31 84 LEU A N 1
ATOM 626 C CA . LEU A 1 84 ? -11.771 -0.438 -4.093 1.00 98.31 84 LEU A CA 1
ATOM 627 C C . LEU A 1 84 ? -11.578 -1.949 -4.263 1.00 98.31 84 LEU A C 1
ATOM 629 O O . LEU A 1 84 ? -11.494 -2.440 -5.389 1.00 98.31 84 LEU A O 1
ATOM 633 N N . GLN A 1 85 ? -11.564 -2.704 -3.166 1.00 98.00 85 GLN A N 1
ATOM 634 C CA . GLN A 1 85 ? -11.416 -4.157 -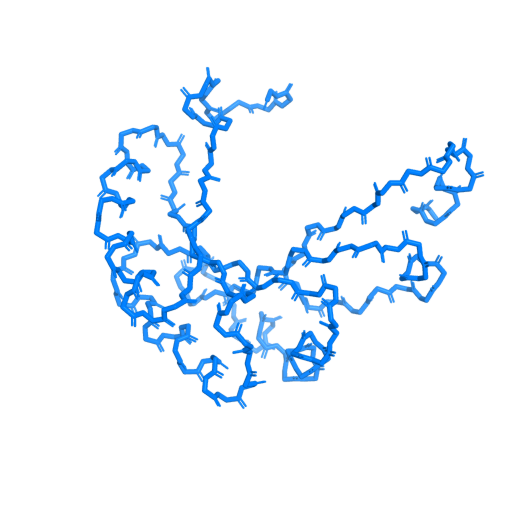3.184 1.00 98.00 85 GLN A CA 1
ATOM 635 C C . GLN A 1 85 ? -12.576 -4.843 -3.913 1.00 98.00 85 GLN A C 1
ATOM 637 O O . GLN A 1 85 ? -12.341 -5.742 -4.721 1.00 98.00 85 GLN A O 1
ATOM 642 N N . ALA A 1 86 ? -13.809 -4.378 -3.719 1.00 97.94 86 ALA A N 1
ATOM 643 C CA . ALA A 1 86 ? -14.971 -4.879 -4.440 1.00 97.94 86 ALA A CA 1
ATOM 644 C C . ALA A 1 86 ? -14.917 -4.550 -5.940 1.00 97.94 86 ALA A C 1
ATOM 646 O O . ALA A 1 86 ? -15.237 -5.412 -6.762 1.00 97.94 86 ALA A O 1
ATOM 647 N N . ARG A 1 87 ? -14.497 -3.329 -6.301 1.00 97.94 87 ARG A N 1
ATOM 648 C CA . ARG A 1 87 ? -14.409 -2.868 -7.694 1.00 97.94 87 ARG A CA 1
ATOM 649 C C . ARG A 1 87 ? -13.324 -3.598 -8.482 1.00 97.94 87 ARG A C 1
ATOM 651 O O . ARG A 1 87 ? -13.611 -4.114 -9.556 1.00 97.94 87 ARG A O 1
ATOM 658 N N . TYR A 1 88 ? -12.110 -3.648 -7.940 1.00 97.69 88 TYR A N 1
ATOM 659 C CA . TYR A 1 88 ? -10.924 -4.169 -8.628 1.00 97.69 88 TYR A CA 1
ATOM 660 C C . TYR A 1 88 ? -10.620 -5.635 -8.293 1.00 97.69 88 TYR A C 1
ATOM 662 O O . TYR A 1 88 ? -9.721 -6.230 -8.874 1.00 97.69 88 TYR A O 1
ATOM 670 N N . ARG A 1 89 ? -11.388 -6.249 -7.381 1.00 96.31 89 ARG A N 1
ATOM 671 C CA . ARG A 1 89 ? -11.298 -7.675 -7.015 1.00 96.31 89 ARG A CA 1
ATOM 672 C C . ARG A 1 89 ? -9.930 -8.090 -6.468 1.00 96.31 89 ARG A C 1
ATOM 674 O O . ARG A 1 89 ? -9.476 -9.210 -6.700 1.00 96.31 89 ARG A O 1
ATOM 681 N N . PHE A 1 90 ? -9.298 -7.214 -5.688 1.00 95.00 90 PHE A N 1
ATOM 682 C CA . PHE A 1 90 ? -8.066 -7.551 -4.981 1.00 95.00 90 PHE A CA 1
ATOM 683 C C . PHE A 1 90 ? -8.286 -8.758 -4.056 1.00 95.00 90 PHE A C 1
ATOM 685 O O . PHE A 1 90 ? -9.227 -8.752 -3.251 1.00 95.00 90 PHE A O 1
ATOM 692 N N . PRO A 1 91 ? -7.427 -9.792 -4.107 1.00 96.25 91 PRO A N 1
ATOM 693 C CA . PRO A 1 91 ? -7.512 -10.877 -3.143 1.00 96.25 91 PRO A CA 1
ATOM 694 C C . PRO A 1 91 ? -7.270 -10.346 -1.734 1.00 96.25 91 PRO A C 1
ATOM 696 O O . PRO A 1 91 ? -6.256 -9.695 -1.494 1.00 96.25 91 PRO A O 1
ATOM 699 N N . ALA A 1 92 ? -8.163 -10.667 -0.796 1.00 97.62 92 ALA A N 1
ATOM 700 C CA . ALA A 1 92 ? -8.078 -10.188 0.586 1.00 97.62 92 ALA A CA 1
ATOM 701 C C . ALA A 1 92 ? -6.707 -10.488 1.222 1.00 97.62 92 ALA A C 1
ATOM 703 O O . ALA A 1 92 ? -6.086 -9.616 1.821 1.00 97.62 92 ALA A O 1
ATOM 704 N N . ALA A 1 93 ? -6.153 -11.673 0.946 1.00 97.25 93 ALA A N 1
ATOM 705 C CA . ALA A 1 93 ? -4.835 -12.083 1.425 1.00 97.25 93 ALA A CA 1
ATOM 706 C C . ALA A 1 93 ? -3.657 -11.235 0.897 1.00 97.25 93 ALA A C 1
ATOM 708 O O . ALA A 1 93 ? -2.543 -11.408 1.388 1.00 97.25 93 ALA A O 1
ATOM 709 N N . ARG A 1 94 ? -3.872 -10.364 -0.099 1.00 97.94 94 ARG A N 1
ATOM 710 C CA . ARG A 1 94 ? -2.883 -9.418 -0.643 1.00 97.94 94 ARG A CA 1
ATOM 711 C C . ARG A 1 94 ? -3.179 -7.959 -0.280 1.00 97.94 94 ARG A C 1
ATOM 713 O O . ARG A 1 94 ? -2.443 -7.073 -0.704 1.00 97.94 94 ARG A O 1
ATOM 720 N N . VAL A 1 95 ? -4.220 -7.713 0.514 1.00 98.62 95 VAL A N 1
ATOM 721 C CA . VAL A 1 95 ? -4.547 -6.396 1.061 1.00 98.62 95 VAL A CA 1
ATOM 722 C C . VAL A 1 95 ? -3.957 -6.283 2.464 1.00 98.62 95 VAL A C 1
ATOM 724 O O . VAL A 1 95 ? -4.223 -7.108 3.336 1.00 98.62 95 VAL A O 1
ATOM 727 N N . PHE A 1 96 ? -3.151 -5.250 2.671 1.00 98.75 96 PHE A N 1
ATOM 728 C CA . PHE A 1 96 ? -2.587 -4.848 3.945 1.00 98.75 96 PHE A CA 1
ATOM 729 C C . PHE A 1 96 ? -3.222 -3.541 4.409 1.00 98.75 96 PHE A C 1
ATOM 731 O O . PHE A 1 96 ? -3.304 -2.578 3.645 1.00 98.75 96 PHE A O 1
ATOM 738 N N . LEU A 1 97 ? -3.597 -3.486 5.682 1.00 98.81 97 LEU A N 1
ATOM 739 C CA . LEU A 1 97 ? -3.948 -2.250 6.367 1.00 98.81 97 LEU A CA 1
ATOM 740 C C . LEU A 1 97 ? -2.780 -1.825 7.257 1.00 98.81 97 LEU A C 1
ATOM 742 O O . LEU A 1 97 ? -2.250 -2.621 8.034 1.00 98.81 97 LEU A O 1
ATOM 746 N N . MET A 1 98 ? -2.372 -0.569 7.139 1.00 98.62 98 MET A N 1
ATOM 747 C CA . MET A 1 98 ? -1.308 0.046 7.924 1.00 98.62 98 MET A CA 1
ATOM 748 C C . MET A 1 98 ? -1.884 1.228 8.693 1.00 98.62 98 MET A C 1
ATOM 750 O O . MET A 1 98 ? -2.501 2.102 8.096 1.00 98.62 98 MET A O 1
ATOM 754 N N . ALA A 1 99 ? -1.635 1.304 9.997 1.00 98.44 99 ALA A N 1
ATOM 755 C CA . ALA A 1 99 ? -2.014 2.485 10.764 1.00 98.44 99 ALA A CA 1
ATOM 756 C C . ALA A 1 99 ? -1.255 3.734 10.268 1.00 98.44 99 ALA A C 1
ATOM 758 O O . ALA A 1 99 ? -0.043 3.698 10.023 1.00 98.44 99 ALA A O 1
ATOM 759 N N . GLU A 1 100 ? -1.971 4.845 10.121 1.00 98.19 100 GLU A N 1
ATOM 760 C CA . GLU A 1 100 ? -1.381 6.181 10.010 1.00 98.19 100 GLU A CA 1
ATOM 761 C C . GLU A 1 100 ? -0.711 6.550 11.347 1.00 98.19 100 GLU A C 1
ATOM 763 O O . GLU A 1 100 ? -1.129 6.077 12.409 1.00 98.19 100 GLU A O 1
ATOM 768 N N . GLY A 1 101 ? 0.324 7.387 11.317 1.00 96.75 101 GLY A N 1
ATOM 769 C CA . GLY A 1 101 ? 0.998 7.876 12.515 1.00 96.75 101 GLY A CA 1
ATOM 770 C C . GLY A 1 101 ? 2.512 7.998 12.361 1.00 96.75 101 GLY A C 1
ATOM 771 O O . GLY A 1 101 ? 3.145 7.283 11.575 1.00 96.75 101 GLY A O 1
ATOM 772 N N . THR A 1 102 ? 3.079 8.901 13.160 1.00 97.06 102 THR A N 1
ATOM 773 C CA . THR A 1 102 ? 4.522 9.172 13.269 1.00 97.06 102 THR A CA 1
ATOM 774 C C . THR A 1 102 ? 5.087 8.832 14.652 1.00 97.06 102 THR A C 1
ATOM 776 O O . THR A 1 102 ? 6.285 8.953 14.883 1.00 97.06 102 THR A O 1
ATOM 779 N N . ASP A 1 103 ? 4.257 8.355 15.584 1.00 97.88 103 ASP A N 1
ATOM 780 C CA . ASP A 1 103 ? 4.694 7.947 16.916 1.00 97.88 103 ASP A CA 1
ATOM 781 C C . ASP A 1 103 ? 4.116 6.589 17.340 1.00 97.88 103 ASP A C 1
ATOM 783 O O . ASP A 1 103 ? 3.055 6.138 16.902 1.00 97.88 103 ASP A O 1
ATOM 787 N N . SER A 1 104 ? 4.850 5.934 18.237 1.00 98.00 104 SER A N 1
ATOM 788 C CA . SER A 1 104 ? 4.553 4.591 18.732 1.00 98.00 104 SER A CA 1
ATOM 789 C C . SER A 1 104 ? 3.202 4.488 19.453 1.00 98.00 104 SER A C 1
ATOM 791 O O . SER A 1 104 ? 2.532 3.457 19.351 1.00 98.00 104 SER A O 1
ATOM 793 N N . ALA A 1 105 ? 2.784 5.529 20.180 1.00 98.38 105 ALA A N 1
ATOM 794 C CA . ALA A 1 105 ? 1.540 5.505 20.942 1.00 98.38 105 ALA A CA 1
ATOM 795 C C . ALA A 1 105 ? 0.327 5.590 20.007 1.00 98.38 105 ALA A C 1
ATOM 797 O O . ALA A 1 105 ? -0.588 4.772 20.125 1.00 98.38 105 ALA A O 1
ATOM 798 N N . THR A 1 106 ? 0.363 6.503 19.035 1.00 98.31 106 THR A N 1
ATOM 799 C CA . THR A 1 106 ? -0.672 6.645 18.003 1.00 98.31 106 THR A CA 1
ATOM 800 C C . THR A 1 106 ? -0.822 5.366 17.184 1.00 98.31 106 THR A C 1
ATOM 802 O O . THR A 1 106 ? -1.937 4.863 17.022 1.00 98.31 106 THR A O 1
ATOM 805 N N . LEU A 1 107 ? 0.291 4.785 16.721 1.00 98.44 107 LEU A N 1
ATOM 806 C CA . LEU A 1 107 ? 0.269 3.540 15.949 1.00 98.44 107 LEU A CA 1
ATOM 807 C C . LEU A 1 107 ? -0.357 2.389 16.739 1.00 98.44 107 LEU A C 1
ATOM 809 O O . LEU A 1 107 ? -1.268 1.734 16.236 1.00 98.44 107 LEU A O 1
ATOM 813 N N . ARG A 1 108 ? 0.055 2.183 17.998 1.00 98.06 108 ARG A N 1
ATOM 814 C CA . ARG A 1 108 ? -0.501 1.120 18.854 1.00 98.06 108 ARG A CA 1
ATOM 815 C C . ARG A 1 108 ? -1.988 1.311 19.121 1.00 98.06 108 ARG A C 1
ATOM 817 O O . ARG A 1 108 ? -2.738 0.340 19.061 1.00 98.06 108 ARG A O 1
ATOM 824 N N . ALA A 1 109 ? -2.417 2.542 19.401 1.00 98.25 109 ALA A N 1
ATOM 825 C CA . ALA A 1 109 ? -3.826 2.850 19.628 1.00 98.25 109 ALA A CA 1
ATOM 826 C C . ALA A 1 109 ? -4.679 2.505 18.398 1.00 98.25 109 ALA A C 1
ATOM 828 O O . ALA A 1 109 ? -5.747 1.911 18.533 1.00 98.25 109 ALA A O 1
ATOM 829 N N . ARG A 1 110 ? -4.180 2.808 17.192 1.00 98.38 110 ARG A N 1
ATOM 830 C CA . ARG A 1 110 ? -4.861 2.473 15.936 1.00 98.38 110 ARG A CA 1
ATOM 831 C C . ARG A 1 110 ? -4.840 0.980 15.619 1.00 98.38 110 ARG A C 1
ATOM 833 O O . ARG A 1 110 ? -5.861 0.405 15.254 1.00 98.38 110 ARG A O 1
ATOM 840 N N . GLN A 1 111 ? -3.702 0.322 15.815 1.00 98.00 111 GLN A N 1
ATOM 841 C CA . GLN A 1 111 ? -3.542 -1.110 15.553 1.00 98.00 111 GLN A CA 1
ATOM 842 C C . GLN A 1 111 ? -4.470 -1.992 16.388 1.00 98.00 111 GLN A C 1
ATOM 844 O O . GLN A 1 111 ? -4.891 -3.041 15.902 1.00 98.00 111 GLN A O 1
ATOM 849 N N . GLN A 1 112 ? -4.816 -1.574 17.612 1.00 97.50 112 GLN A N 1
ATOM 850 C CA . GLN A 1 112 ? -5.737 -2.322 18.471 1.00 97.50 112 GLN A CA 1
ATOM 851 C C . GLN A 1 112 ? -7.068 -2.597 17.769 1.00 97.50 112 GLN A C 1
ATOM 853 O O . GLN A 1 112 ? -7.469 -3.755 17.669 1.00 97.50 112 GLN A O 1
ATOM 858 N N . TRP A 1 113 ? -7.715 -1.570 17.219 1.00 97.50 113 TRP A N 1
ATOM 859 C CA . TRP A 1 113 ? -8.967 -1.761 16.487 1.00 97.50 113 TRP A CA 1
ATOM 860 C C . TRP A 1 113 ? -8.738 -2.226 15.042 1.00 97.50 113 TRP A C 1
ATOM 862 O O . TRP A 1 113 ? -9.517 -3.033 14.539 1.00 97.50 113 TRP A O 1
ATOM 872 N N . LEU A 1 114 ? -7.646 -1.807 14.389 1.00 98.12 114 LEU A N 1
ATOM 873 C CA . LEU A 1 114 ? -7.354 -2.193 13.003 1.00 98.12 114 LEU A CA 1
ATOM 874 C C . LEU A 1 114 ? -7.121 -3.702 12.852 1.00 98.12 114 LEU A C 1
ATOM 876 O O . LEU A 1 114 ? -7.516 -4.295 11.853 1.00 98.12 114 LEU A O 1
ATOM 880 N N . SER A 1 115 ? -6.516 -4.339 13.859 1.00 97.94 115 SER A N 1
ATOM 881 C CA . SER A 1 115 ? -6.299 -5.789 13.868 1.00 97.94 115 SER A CA 1
ATOM 882 C C . SER A 1 115 ? -7.610 -6.581 13.785 1.00 97.94 115 SER A C 1
ATOM 884 O O . SER A 1 115 ? -7.669 -7.574 13.061 1.00 97.94 115 SER A O 1
ATOM 886 N N . GLY A 1 116 ? -8.671 -6.111 14.454 1.00 97.94 116 GLY A N 1
ATOM 887 C CA . GLY A 1 116 ? -10.003 -6.713 14.383 1.00 97.94 116 GLY A CA 1
ATOM 888 C C . GLY A 1 116 ? -10.585 -6.647 12.972 1.00 97.94 116 GLY A C 1
ATOM 889 O O . GLY A 1 116 ? -11.035 -7.663 12.451 1.00 97.94 116 GLY A O 1
ATOM 890 N N . LEU A 1 117 ? -10.466 -5.487 12.320 1.00 97.69 117 LEU A N 1
ATOM 891 C CA . LEU A 1 117 ? -10.920 -5.284 10.940 1.00 97.69 117 LEU A CA 1
ATOM 892 C C . LEU A 1 117 ? -10.144 -6.163 9.948 1.00 97.69 117 LEU A C 1
ATOM 894 O O . LEU A 1 117 ? -10.728 -6.749 9.038 1.00 97.69 117 LEU A O 1
ATOM 898 N N . CYS A 1 118 ? -8.829 -6.318 10.140 1.00 98.50 118 CYS A N 1
ATOM 899 C CA . CYS A 1 118 ? -8.034 -7.228 9.316 1.00 98.50 118 CYS A CA 1
ATOM 900 C C . CYS A 1 118 ? -8.539 -8.673 9.412 1.00 98.50 118 CYS A C 1
ATOM 902 O O . CYS A 1 118 ? -8.698 -9.335 8.387 1.00 98.50 118 CYS A O 1
ATOM 904 N N . LEU A 1 119 ? -8.814 -9.154 10.628 1.00 98.25 119 LEU A N 1
ATOM 905 C CA . LEU A 1 119 ? -9.331 -10.506 10.849 1.00 98.25 119 LEU A CA 1
ATOM 906 C C . LEU A 1 119 ? -10.724 -10.693 10.240 1.00 98.25 119 LEU A C 1
ATOM 908 O O . LEU A 1 1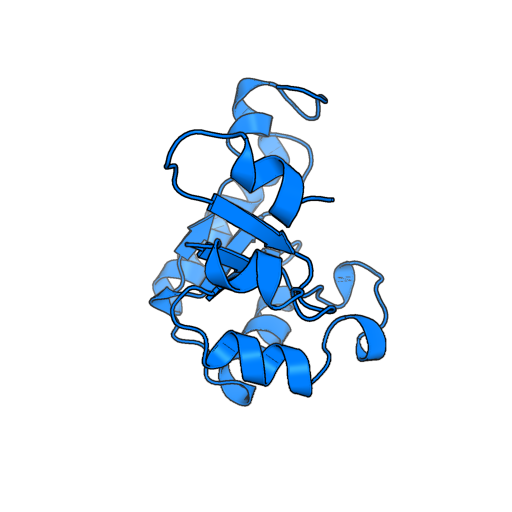19 ? -10.965 -11.712 9.597 1.00 98.25 119 LEU A O 1
ATOM 912 N N . GLU A 1 120 ? -11.612 -9.712 10.409 1.00 98.19 120 GLU A N 1
ATOM 913 C CA . GLU A 1 120 ? -12.978 -9.738 9.877 1.00 98.19 120 GLU A CA 1
ATOM 914 C C . GLU A 1 120 ? -13.005 -9.874 8.348 1.00 98.19 120 GLU A C 1
ATOM 916 O O . GLU A 1 120 ? -13.763 -10.679 7.805 1.00 98.19 120 GLU A O 1
ATOM 921 N N . HIS A 1 121 ? -12.142 -9.135 7.648 1.00 98.00 121 HIS A N 1
ATOM 922 C CA . HIS A 1 121 ? -12.135 -9.087 6.184 1.00 98.00 121 HIS A CA 1
ATOM 923 C C . HIS A 1 121 ? -11.106 -10.017 5.522 1.00 98.00 121 HIS A C 1
ATOM 925 O O . HIS A 1 121 ? -11.017 -10.071 4.294 1.00 98.00 121 HIS A O 1
ATOM 931 N N . GLY A 1 122 ? -10.320 -10.760 6.308 1.00 98.25 122 GLY A N 1
ATOM 932 C CA . GLY A 1 122 ? -9.236 -11.603 5.793 1.00 98.25 122 GLY A CA 1
ATOM 933 C C . GLY A 1 122 ? -8.068 -10.804 5.200 1.00 98.25 122 GLY A C 1
ATOM 934 O O . GLY A 1 122 ? -7.352 -11.308 4.331 1.00 98.25 122 GLY A O 1
ATOM 935 N N . PHE A 1 123 ? -7.896 -9.558 5.645 1.00 98.62 123 PHE A N 1
ATOM 936 C CA . PHE A 1 1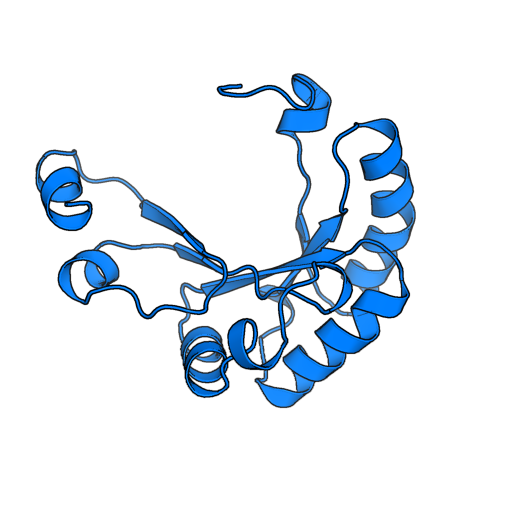23 ? -6.766 -8.701 5.296 1.00 98.62 123 PHE A CA 1
ATOM 937 C C . PHE A 1 123 ? -5.579 -8.951 6.229 1.00 98.62 123 PHE A C 1
ATOM 939 O O . PHE A 1 123 ? -5.665 -9.642 7.245 1.00 98.62 123 PHE A O 1
ATOM 946 N N . ARG A 1 124 ? -4.435 -8.369 5.878 1.00 98.62 124 ARG A N 1
ATOM 947 C CA . ARG A 1 124 ? -3.208 -8.418 6.673 1.00 98.62 124 ARG A CA 1
ATOM 948 C C . ARG A 1 124 ? -2.983 -7.092 7.388 1.00 98.62 124 ARG A C 1
ATOM 950 O O . ARG A 1 124 ? -3.294 -6.031 6.860 1.00 98.62 124 ARG A O 1
ATOM 957 N N . LEU A 1 125 ? -2.391 -7.139 8.575 1.00 98.44 125 LEU A N 1
ATOM 958 C CA . LEU A 1 125 ? -1.927 -5.943 9.273 1.00 98.44 125 LEU A CA 1
ATOM 959 C C . LEU A 1 125 ? -0.461 -5.677 8.905 1.00 98.44 125 LEU A C 1
ATOM 961 O O . LEU A 1 125 ? 0.355 -6.596 8.949 1.00 98.44 125 LEU A O 1
ATOM 965 N N . SER A 1 126 ? -0.123 -4.433 8.572 1.00 97.81 126 SER A N 1
ATOM 966 C CA . SER A 1 126 ? 1.263 -3.975 8.439 1.00 97.81 126 SER A CA 1
ATOM 967 C C . SER A 1 126 ? 1.590 -2.973 9.538 1.00 97.81 126 SER A C 1
ATOM 969 O O . SER A 1 126 ? 0.880 -1.987 9.733 1.00 97.81 126 SER A O 1
ATOM 971 N N . ASP A 1 127 ? 2.709 -3.200 10.215 1.00 96.88 127 ASP A N 1
ATOM 972 C CA . ASP A 1 127 ? 3.248 -2.287 11.219 1.00 96.88 127 ASP A CA 1
ATOM 973 C C . ASP A 1 127 ? 4.231 -1.277 10.594 1.00 96.88 127 ASP A C 1
ATOM 975 O O . ASP A 1 127 ? 4.739 -1.479 9.487 1.00 96.88 127 ASP A O 1
ATOM 979 N N . ARG A 1 128 ? 4.522 -0.195 11.319 1.00 96.50 128 ARG A N 1
ATOM 980 C CA . ARG A 1 128 ? 5.664 0.697 11.109 1.00 96.50 128 ARG A CA 1
ATOM 981 C C . ARG A 1 128 ? 6.690 0.454 12.214 1.00 96.50 128 ARG A C 1
ATOM 983 O O . ARG A 1 128 ? 7.023 1.355 12.978 1.00 96.50 128 ARG A O 1
ATOM 990 N N . LEU A 1 129 ? 7.202 -0.777 12.282 1.00 96.56 129 LEU A N 1
ATOM 991 C CA . LEU A 1 129 ? 8.104 -1.229 13.348 1.00 96.56 129 LEU A CA 1
ATOM 992 C C . LEU A 1 129 ? 9.296 -0.284 13.573 1.00 96.56 129 LEU A C 1
ATOM 994 O O . LEU A 1 129 ? 9.685 -0.047 14.713 1.00 96.56 129 LEU A O 1
ATOM 998 N N . HIS A 1 130 ? 9.834 0.311 12.505 1.00 96.38 130 HIS A N 1
ATOM 999 C CA . HIS A 1 130 ? 10.915 1.296 12.596 1.00 96.38 130 HIS A CA 1
ATOM 1000 C C . HIS A 1 130 ? 10.553 2.501 13.487 1.00 96.38 130 HIS A C 1
ATOM 1002 O O . HIS A 1 130 ? 11.389 2.933 14.270 1.00 96.38 130 HIS A O 1
ATOM 1008 N N . ILE A 1 131 ? 9.302 2.978 13.484 1.00 97.38 131 ILE A N 1
ATOM 1009 C CA . ILE A 1 131 ? 8.847 4.068 14.368 1.00 97.38 131 ILE A CA 1
ATOM 1010 C C . ILE A 1 131 ? 8.831 3.616 15.830 1.00 97.38 131 ILE A C 1
ATOM 1012 O O . ILE A 1 131 ? 9.175 4.386 16.725 1.00 97.38 131 ILE A O 1
ATOM 1016 N N . HIS A 1 132 ? 8.466 2.361 16.100 1.00 96.75 132 HIS A N 1
ATOM 1017 C CA . HIS A 1 132 ? 8.510 1.816 17.457 1.00 96.75 132 HIS A CA 1
ATOM 1018 C C . HIS A 1 132 ? 9.938 1.678 17.992 1.00 96.75 132 HIS A C 1
ATOM 1020 O O . HIS A 1 132 ? 10.146 1.844 19.194 1.00 96.75 132 HIS A O 1
ATOM 1026 N N . LEU A 1 133 ? 10.895 1.353 17.119 1.00 96.88 133 LEU A N 1
ATOM 1027 C CA . LEU A 1 133 ? 12.289 1.112 17.489 1.00 96.88 133 LEU A CA 1
ATOM 1028 C C . LEU A 1 133 ? 13.125 2.395 17.540 1.00 96.88 133 LEU A C 1
ATOM 1030 O O . LEU A 1 133 ? 13.961 2.536 18.430 1.00 96.88 133 LEU A O 1
ATOM 1034 N N . TYR A 1 134 ? 12.899 3.315 16.603 1.00 96.38 134 TYR A N 1
ATOM 1035 C CA . TYR A 1 134 ? 13.792 4.448 16.345 1.00 96.38 134 TYR A CA 1
ATOM 1036 C C . TYR A 1 134 ? 13.082 5.812 16.331 1.00 96.38 134 TYR A C 1
ATOM 1038 O O . TYR A 1 134 ? 13.742 6.841 16.445 1.00 96.38 134 TYR A O 1
ATOM 1046 N N . GLY A 1 135 ? 11.746 5.840 16.284 1.00 94.94 135 GLY A N 1
ATOM 1047 C CA . GLY A 1 135 ? 10.961 7.069 16.134 1.00 94.94 135 GLY A CA 1
ATOM 1048 C C . GLY A 1 135 ? 10.829 7.522 14.676 1.00 94.94 135 GLY A C 1
ATOM 1049 O O . GLY A 1 135 ? 11.201 6.803 13.751 1.00 94.94 135 GLY A O 1
ATOM 1050 N N . ASP A 1 136 ? 10.277 8.720 14.464 1.00 95.00 136 ASP A N 1
ATOM 1051 C CA . ASP A 1 136 ? 10.154 9.343 13.134 1.00 95.00 136 ASP A CA 1
ATOM 1052 C C . ASP A 1 136 ? 11.478 10.001 12.714 1.00 95.00 136 ASP A C 1
ATOM 1054 O O . ASP A 1 136 ? 11.619 11.225 12.636 1.00 95.00 136 ASP A O 1
ATOM 1058 N N . THR A 1 137 ? 12.503 9.168 12.531 1.00 92.94 137 THR A N 1
ATOM 1059 C CA . THR A 1 137 ? 13.853 9.588 12.147 1.00 92.94 137 THR A CA 1
ATOM 1060 C C . THR A 1 137 ? 14.227 9.074 10.766 1.00 92.94 137 THR A C 1
ATOM 1062 O O . THR A 1 137 ? 13.805 8.010 10.322 1.00 92.94 137 THR A O 1
ATOM 1065 N N . ARG A 1 138 ? 15.045 9.849 10.046 1.00 90.62 138 ARG A N 1
ATOM 1066 C CA . ARG A 1 138 ? 15.529 9.464 8.715 1.00 90.62 138 ARG A CA 1
ATOM 1067 C C . ARG A 1 138 ? 16.758 8.565 8.834 1.00 90.62 138 ARG A C 1
ATOM 1069 O O . ARG A 1 138 ? 17.687 8.908 9.557 1.00 90.62 138 ARG A O 1
ATOM 1076 N N . GLY A 1 139 ? 16.803 7.501 8.032 1.00 88.62 139 GLY A N 1
ATOM 1077 C CA . GLY A 1 139 ? 17.981 6.632 7.904 1.00 88.62 139 GLY A CA 1
ATOM 1078 C C . GLY A 1 139 ? 18.133 5.587 9.012 1.00 88.62 139 GLY A C 1
ATOM 1079 O O . GLY A 1 139 ? 19.253 5.157 9.274 1.00 88.62 139 GLY A O 1
ATOM 1080 N N . THR A 1 140 ? 17.026 5.205 9.650 1.00 68.44 140 THR A N 1
ATOM 1081 C CA . THR A 1 140 ? 16.950 4.232 10.750 1.00 68.44 140 THR A CA 1
ATOM 1082 C C . THR A 1 140 ? 15.822 3.245 10.523 1.00 68.44 140 THR A C 1
ATOM 1084 O O . THR A 1 140 ? 14.754 3.710 10.063 1.00 68.44 140 THR A O 1
#

Mean predicted aligned error: 2.66 Å